Protein AF-A0A535GPI9-F1 (afdb_monomer_lite)

Foldseek 3Di:
DDDDPVNVVVVVVPDDPVQQQQKDWAPAADPVRDTDIDGNVCVVVVVVVVVVVVLVVQQVVCVVVVHHGDDD

Radius of gyration: 16.34 Å; chains: 1; bounding box: 25×46×35 Å

Sequence (72 aa):
MTTRWADVRACLERWTAEDLEVKFQRPRPNAAGERPWRDRRYITWHVAEHDVHHGGEISLTLGMHGRPGLDM

pLDDT: mean 94.43, std 8.9, range [45.16, 98.44]

Structure (mmCIF, N/CA/C/O backbone):
data_AF-A0A535GPI9-F1
#
_entry.id   AF-A0A535GPI9-F1
#
loop_
_atom_site.group_PDB
_atom_site.id
_atom_site.type_symbol
_atom_site.label_atom_id
_atom_site.label_alt_id
_atom_site.label_comp_id
_atom_site.label_asym_id
_atom_site.label_entity_id
_atom_site.label_seq_id
_atom_site.pdbx_PDB_ins_code
_atom_site.Cartn_x
_atom_site.Cartn_y
_atom_site.Cartn_z
_atom_site.occupancy
_atom_site.B_iso_or_equiv
_atom_site.auth_seq_id
_atom_site.auth_comp_id
_atom_site.auth_asym_id
_atom_site.auth_atom_id
_atom_site.pdbx_PDB_model_num
ATOM 1 N N . MET A 1 1 ? 16.351 3.175 9.342 1.00 45.16 1 MET A N 1
ATOM 2 C CA . MET A 1 1 ? 15.251 3.651 10.206 1.00 45.16 1 MET A CA 1
ATOM 3 C C . MET A 1 1 ? 14.304 2.486 10.395 1.00 45.16 1 MET A C 1
ATOM 5 O O . MET A 1 1 ? 13.867 1.936 9.395 1.00 45.16 1 MET A O 1
ATOM 9 N N . THR A 1 2 ? 14.060 2.050 11.627 1.00 52.69 2 THR A N 1
ATOM 10 C CA . THR A 1 2 ? 13.101 0.970 11.890 1.00 52.69 2 THR A CA 1
ATOM 11 C C . THR A 1 2 ? 11.723 1.603 12.011 1.00 52.69 2 THR A C 1
ATOM 13 O O . THR A 1 2 ? 11.426 2.200 13.041 1.00 52.69 2 THR A O 1
ATOM 16 N N . THR A 1 3 ? 10.915 1.535 10.956 1.00 68.19 3 THR A N 1
ATOM 17 C CA . THR A 1 3 ? 9.505 1.932 11.028 1.00 68.19 3 THR A CA 1
ATOM 18 C C . THR A 1 3 ? 8.789 0.953 11.948 1.00 68.19 3 THR A C 1
ATOM 20 O O . THR A 1 3 ? 8.856 -0.256 11.725 1.00 68.19 3 THR A O 1
ATOM 23 N N . ARG A 1 4 ? 8.138 1.446 13.003 1.00 86.25 4 ARG A N 1
ATOM 24 C CA . ARG A 1 4 ? 7.322 0.608 13.886 1.00 86.25 4 ARG A CA 1
ATOM 25 C C . ARG A 1 4 ? 5.862 0.717 13.469 1.00 86.25 4 ARG A C 1
ATOM 27 O O . ARG A 1 4 ? 5.410 1.772 13.034 1.0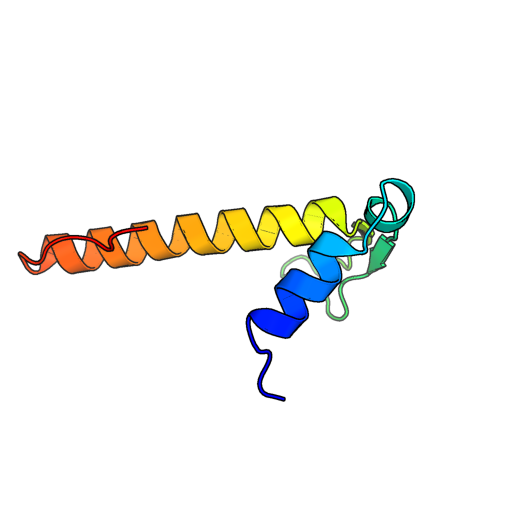0 86.25 4 ARG A O 1
ATOM 34 N N . TRP A 1 5 ? 5.089 -0.341 13.699 1.00 88.56 5 TRP A N 1
ATOM 35 C CA . TRP A 1 5 ? 3.635 -0.309 13.496 1.00 88.56 5 TRP A CA 1
ATOM 36 C C . TRP A 1 5 ? 2.944 0.828 14.258 1.00 88.56 5 TRP A C 1
ATOM 38 O O . TRP A 1 5 ? 1.979 1.405 13.765 1.00 88.56 5 TRP A O 1
ATOM 48 N N . ALA A 1 6 ? 3.476 1.201 15.426 1.00 92.38 6 ALA A N 1
ATOM 49 C CA . ALA A 1 6 ? 2.977 2.332 16.200 1.00 92.38 6 ALA A CA 1
ATOM 50 C C . ALA A 1 6 ? 3.046 3.662 15.426 1.00 92.38 6 ALA A C 1
ATOM 52 O O . ALA A 1 6 ? 2.125 4.467 15.536 1.00 92.38 6 ALA A O 1
ATOM 53 N N . ASP A 1 7 ? 4.086 3.864 14.611 1.00 92.56 7 ASP A N 1
ATOM 54 C CA . ASP A 1 7 ? 4.277 5.091 13.831 1.00 92.56 7 ASP A CA 1
ATOM 55 C C . ASP A 1 7 ? 3.266 5.172 12.678 1.00 92.56 7 ASP A C 1
ATOM 57 O O . ASP A 1 7 ? 2.691 6.230 12.413 1.00 92.56 7 ASP A O 1
ATOM 61 N N . VAL A 1 8 ? 3.008 4.034 12.019 1.00 92.44 8 VAL A N 1
ATOM 62 C CA . VAL A 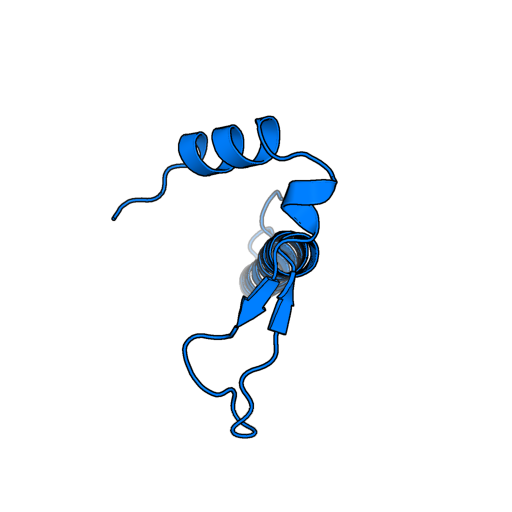1 8 ? 2.005 3.922 10.948 1.00 92.44 8 VAL A CA 1
ATOM 63 C C . VAL A 1 8 ? 0.608 4.174 11.510 1.00 92.44 8 VAL A C 1
ATOM 65 O O . VAL A 1 8 ? -0.124 5.005 10.973 1.00 92.44 8 VAL A O 1
ATOM 68 N N . ARG A 1 9 ? 0.263 3.533 12.635 1.00 94.25 9 ARG A N 1
ATOM 69 C CA . ARG A 1 9 ? -1.022 3.733 13.318 1.00 94.25 9 ARG A CA 1
ATOM 70 C C . ARG A 1 9 ? -1.238 5.195 13.706 1.00 94.25 9 ARG A C 1
ATOM 72 O O . ARG A 1 9 ? -2.270 5.758 13.364 1.00 94.25 9 ARG A O 1
ATOM 79 N N . ALA A 1 10 ? -0.245 5.830 14.328 1.00 96.06 10 ALA A N 1
ATOM 80 C CA . ALA A 1 10 ? -0.340 7.233 14.727 1.00 96.06 10 ALA A CA 1
ATOM 81 C C . ALA A 1 10 ? -0.528 8.190 13.533 1.00 96.06 10 ALA A C 1
ATOM 83 O O . ALA A 1 10 ? -1.075 9.280 13.690 1.00 96.06 10 ALA A O 1
ATOM 84 N N . CYS A 1 11 ? -0.055 7.826 12.336 1.00 95.31 11 CYS A N 1
ATOM 85 C CA . CYS A 1 11 ? -0.343 8.585 11.118 1.00 95.31 11 CYS A CA 1
ATOM 86 C C . CYS A 1 11 ? -1.788 8.391 10.654 1.00 95.31 11 CYS A C 1
ATOM 88 O O . CYS A 1 11 ? -2.470 9.380 10.400 1.00 95.31 11 CYS A O 1
ATOM 90 N N . LEU A 1 12 ? -2.250 7.140 10.581 1.00 94.81 12 LEU A N 1
ATOM 91 C CA . LEU A 1 12 ? -3.608 6.808 10.142 1.00 94.81 12 LEU A CA 1
ATOM 92 C C . LEU A 1 12 ? -4.683 7.407 11.059 1.00 94.81 12 LEU A C 1
ATOM 94 O O . LEU A 1 12 ? -5.695 7.882 10.562 1.00 94.81 12 LEU A O 1
ATOM 98 N N . GLU A 1 13 ? -4.445 7.442 12.372 1.00 97.06 13 GLU A N 1
ATOM 99 C CA . GLU A 1 13 ? -5.354 8.058 13.352 1.00 97.06 13 GLU A CA 1
ATOM 100 C C . GLU A 1 13 ? -5.417 9.591 13.241 1.00 97.06 13 GLU A C 1
ATOM 102 O O . GLU A 1 13 ? -6.392 10.201 13.673 1.00 97.06 13 GLU A O 1
ATOM 107 N N . ARG A 1 14 ? -4.376 10.226 12.686 1.00 97.50 14 ARG A N 1
ATOM 108 C CA . ARG A 1 14 ? -4.261 11.689 12.603 1.00 97.50 14 ARG A CA 1
ATOM 109 C C . ARG A 1 14 ? -4.767 12.262 11.280 1.00 97.50 14 ARG A C 1
ATOM 111 O O . ARG A 1 14 ? -5.224 13.401 11.272 1.00 97.50 14 ARG A O 1
ATOM 118 N N . TRP A 1 15 ? -4.614 11.542 10.168 1.00 97.81 15 TRP A N 1
ATOM 119 C CA . TRP A 1 15 ? -4.890 12.095 8.839 1.00 97.81 15 TRP A CA 1
ATOM 120 C C . TRP A 1 15 ? -6.373 12.392 8.611 1.00 97.81 15 TRP A C 1
ATOM 122 O O . TRP A 1 15 ? -7.234 11.540 8.824 1.00 97.81 15 TRP A O 1
ATOM 132 N N . THR A 1 16 ? -6.653 13.595 8.110 1.00 98.06 16 THR A N 1
ATOM 133 C CA . THR A 1 16 ? -7.991 14.019 7.674 1.00 98.06 16 THR A CA 1
ATOM 134 C C . THR A 1 16 ? -8.271 13.647 6.214 1.00 98.06 16 THR A C 1
ATOM 136 O O . THR A 1 16 ? -7.417 13.121 5.497 1.00 98.06 16 THR A O 1
ATOM 139 N N . ALA A 1 17 ? -9.478 13.954 5.731 1.00 97.44 17 ALA A N 1
ATOM 140 C CA . ALA A 1 17 ? -9.805 13.810 4.316 1.00 97.44 17 ALA A CA 1
ATOM 141 C C . ALA A 1 17 ? -8.924 14.696 3.414 1.00 97.44 17 ALA A C 1
ATOM 143 O O . ALA A 1 17 ? -8.496 14.214 2.365 1.00 97.44 17 ALA A O 1
ATOM 144 N N . GLU A 1 18 ? -8.596 15.933 3.820 1.00 98.38 18 GLU A N 1
ATOM 145 C CA . GLU A 1 18 ? -7.701 16.800 3.036 1.00 98.38 18 GLU A CA 1
ATOM 146 C C . GLU A 1 18 ? -6.271 16.253 3.005 1.00 98.38 18 GLU A C 1
ATOM 148 O O . GLU A 1 18 ? -5.603 16.275 1.970 1.00 98.38 18 GLU A O 1
ATOM 153 N N . ASP A 1 19 ? -5.806 15.689 4.122 1.00 98.25 19 ASP A N 1
ATOM 154 C CA . ASP A 1 19 ? -4.517 15.006 4.176 1.00 98.25 19 ASP A CA 1
ATOM 155 C C . ASP A 1 19 ? -4.423 13.878 3.141 1.00 98.25 19 ASP A C 1
ATOM 157 O O . ASP A 1 19 ? -3.356 13.631 2.571 1.00 98.25 19 ASP A O 1
ATOM 161 N N . LEU A 1 20 ? -5.520 13.171 2.879 1.00 98.00 20 LEU A N 1
ATOM 162 C CA . LEU A 1 20 ? -5.528 12.087 1.903 1.00 98.00 20 LEU A CA 1
ATOM 163 C C . LEU A 1 20 ? -5.335 12.573 0.456 1.00 98.00 20 LEU A C 1
ATOM 165 O O . LEU A 1 20 ? -4.932 11.770 -0.385 1.00 98.00 20 LEU A O 1
ATOM 169 N N . GLU A 1 21 ? -5.556 13.858 0.172 1.00 98.38 21 GLU A N 1
ATOM 170 C CA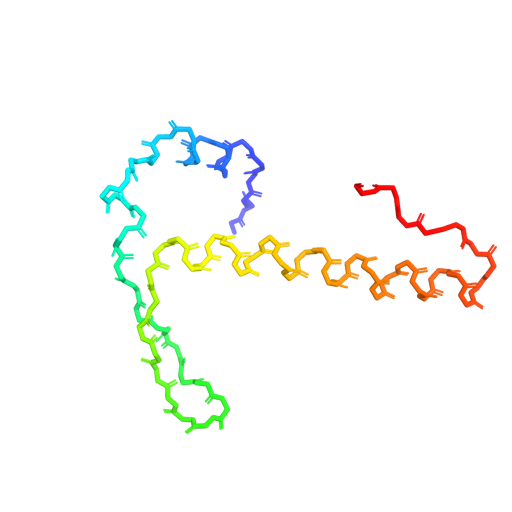 . GLU A 1 21 ? -5.410 14.462 -1.160 1.00 98.38 21 GLU A CA 1
ATOM 171 C C . GLU A 1 21 ? -4.002 15.015 -1.435 1.00 98.38 21 GLU A C 1
ATOM 173 O O . GLU A 1 21 ? -3.682 15.365 -2.576 1.00 98.38 21 GLU A O 1
ATOM 178 N N . VAL A 1 22 ? -3.126 15.065 -0.421 1.00 98.31 22 VAL A N 1
ATOM 179 C CA . VAL A 1 22 ? -1.738 15.529 -0.578 1.00 98.31 22 VAL A CA 1
ATOM 180 C C . VAL A 1 22 ? -1.018 14.671 -1.615 1.00 98.31 22 VAL A C 1
ATOM 182 O O . VAL A 1 22 ? -0.933 13.450 -1.474 1.00 98.31 22 VAL A O 1
ATOM 185 N N . LYS A 1 23 ? -0.470 15.319 -2.649 1.00 98.19 23 LYS A N 1
ATOM 186 C CA . LYS A 1 23 ? 0.173 14.652 -3.786 1.00 98.19 23 LYS A CA 1
ATOM 187 C C . LYS A 1 23 ? 1.681 14.556 -3.619 1.00 98.19 23 LYS A C 1
ATOM 189 O O . LYS A 1 23 ? 2.355 15.521 -3.274 1.00 98.19 23 LYS A O 1
ATOM 194 N N . PHE A 1 24 ? 2.210 13.395 -3.973 1.00 97.62 24 PHE A N 1
ATOM 195 C CA . PHE A 1 24 ? 3.629 13.086 -3.988 1.00 97.62 24 PHE A CA 1
ATOM 196 C C . PHE A 1 24 ? 4.033 12.659 -5.389 1.00 97.62 24 PHE A C 1
ATOM 198 O O . PHE A 1 24 ? 3.337 11.879 -6.044 1.00 97.62 24 PHE A O 1
ATOM 205 N N . GLN A 1 25 ? 5.175 13.156 -5.848 1.00 97.44 25 GLN A N 1
ATOM 206 C CA . GLN A 1 25 ? 5.775 12.674 -7.080 1.00 97.44 25 GLN A CA 1
ATOM 207 C C . GLN A 1 25 ? 6.711 11.516 -6.768 1.00 97.44 25 GLN A C 1
ATOM 209 O O . GLN A 1 25 ? 7.500 11.583 -5.822 1.00 97.44 25 GLN A O 1
ATOM 214 N N . ARG A 1 26 ? 6.686 10.476 -7.606 1.00 93.06 26 ARG A N 1
ATOM 215 C CA . ARG A 1 26 ? 7.655 9.383 -7.494 1.00 93.06 26 ARG A CA 1
ATOM 216 C C . ARG A 1 26 ? 9.090 9.950 -7.488 1.00 93.06 26 ARG A C 1
ATOM 218 O O . ARG A 1 26 ? 9.438 10.744 -8.374 1.00 93.06 26 ARG A O 1
ATOM 225 N N . PRO A 1 27 ? 9.949 9.559 -6.527 1.00 93.19 27 PRO A N 1
ATOM 226 C CA . PRO A 1 27 ? 11.296 10.121 -6.418 1.00 93.19 27 PRO A CA 1
ATOM 227 C C . PRO A 1 27 ? 12.206 9.675 -7.567 1.00 93.19 27 PRO A C 1
ATOM 229 O O . PRO A 1 27 ? 13.146 10.381 -7.916 1.00 93.19 27 PRO A O 1
ATOM 232 N N . ARG A 1 28 ? 11.912 8.522 -8.184 1.00 94.69 28 ARG A N 1
ATOM 233 C CA . ARG A 1 28 ? 12.630 7.980 -9.344 1.00 94.69 28 ARG A CA 1
ATOM 234 C C . ARG A 1 28 ? 11.655 7.594 -10.463 1.00 94.69 28 ARG A C 1
ATOM 236 O O . ARG A 1 28 ? 10.524 7.211 -10.142 1.00 94.69 28 ARG A O 1
ATOM 243 N N . PRO A 1 29 ? 12.071 7.650 -11.740 1.00 95.75 29 PRO A N 1
ATOM 244 C CA . PRO A 1 29 ? 11.265 7.167 -12.860 1.00 95.75 29 PRO A CA 1
ATOM 245 C C . PRO A 1 29 ? 10.829 5.702 -12.706 1.00 95.75 29 PRO A C 1
ATOM 247 O O . PRO A 1 29 ? 11.555 4.897 -12.116 1.00 95.75 29 PRO A O 1
ATOM 250 N N . ASN A 1 30 ? 9.629 5.362 -13.180 1.00 93.38 30 ASN A N 1
ATOM 251 C CA . ASN A 1 30 ? 9.186 3.974 -13.351 1.00 93.38 30 ASN A CA 1
ATOM 252 C C . ASN A 1 30 ? 9.904 3.321 -14.555 1.00 93.38 30 ASN A C 1
ATOM 254 O O . ASN A 1 30 ? 10.753 3.946 -15.191 1.00 93.38 30 ASN A O 1
ATOM 258 N N . ALA A 1 31 ? 9.568 2.067 -14.873 1.00 94.06 31 ALA A N 1
ATOM 259 C CA . ALA A 1 31 ? 10.162 1.350 -16.006 1.00 94.06 31 ALA A CA 1
ATOM 260 C C . ALA A 1 31 ? 9.914 2.036 -17.367 1.00 94.06 31 ALA A C 1
ATOM 262 O O . ALA A 1 31 ? 10.720 1.886 -18.277 1.00 94.06 31 ALA A O 1
ATOM 263 N N . ALA A 1 32 ? 8.843 2.826 -17.484 1.00 96.12 32 ALA A N 1
ATOM 264 C CA . ALA A 1 32 ? 8.519 3.625 -18.665 1.00 96.12 32 ALA A CA 1
ATOM 265 C C . ALA A 1 32 ? 9.177 5.024 -18.663 1.00 96.12 32 ALA A C 1
ATOM 267 O O . ALA A 1 32 ? 8.912 5.832 -19.546 1.00 96.12 32 ALA A O 1
ATOM 268 N N . GLY A 1 33 ? 10.028 5.343 -17.679 1.00 97.25 33 GLY A N 1
ATOM 269 C CA . GLY A 1 33 ? 10.670 6.657 -17.559 1.00 97.25 33 GLY A CA 1
ATOM 270 C C . GLY A 1 33 ? 9.792 7.747 -16.925 1.00 97.25 33 GLY A C 1
ATOM 271 O O . GLY A 1 33 ? 10.215 8.897 -16.818 1.00 97.25 33 GLY A O 1
ATOM 272 N N . GLU A 1 34 ? 8.598 7.412 -16.438 1.00 96.56 34 GLU A N 1
ATOM 273 C CA . GLU A 1 34 ? 7.630 8.375 -15.913 1.00 96.56 34 GLU A CA 1
ATOM 274 C C . GLU A 1 34 ? 7.776 8.592 -14.403 1.00 96.56 34 GLU A C 1
ATOM 276 O O . GLU A 1 34 ? 8.123 7.689 -13.636 1.00 96.56 34 GLU A O 1
ATOM 281 N N . ARG A 1 35 ? 7.417 9.792 -13.938 1.00 96.94 35 ARG A N 1
ATOM 282 C CA . ARG A 1 35 ? 7.342 10.140 -12.510 1.00 96.94 35 ARG A CA 1
ATOM 283 C C . ARG A 1 35 ? 5.920 10.581 -12.149 1.00 96.94 35 ARG A C 1
ATOM 285 O O . ARG A 1 35 ? 5.695 11.781 -11.962 1.00 96.94 35 ARG A O 1
ATOM 292 N N . PRO A 1 36 ? 4.955 9.642 -12.088 1.00 95.75 36 PRO A N 1
ATOM 293 C CA . PRO A 1 36 ? 3.563 9.981 -11.836 1.00 95.75 36 PRO A CA 1
ATOM 294 C C . PRO A 1 36 ? 3.381 10.618 -10.456 1.00 95.75 36 PRO A C 1
ATOM 296 O O . PRO A 1 36 ? 4.078 10.277 -9.494 1.00 95.75 36 PRO A O 1
ATOM 299 N N . TRP A 1 37 ? 2.410 11.524 -10.376 1.00 97.81 37 TRP A N 1
ATOM 300 C CA . TRP A 1 37 ? 1.895 12.046 -9.117 1.00 97.81 37 TRP A CA 1
ATOM 301 C C . TRP A 1 37 ? 0.823 11.106 -8.571 1.00 97.81 37 TRP A C 1
ATOM 303 O O . TRP A 1 37 ? -0.025 10.616 -9.326 1.00 97.81 37 TRP A O 1
ATOM 313 N N . ARG A 1 38 ? 0.865 10.857 -7.263 1.00 97.62 38 ARG A N 1
ATOM 314 C CA . ARG A 1 38 ? -0.128 10.071 -6.527 1.00 97.62 38 ARG A CA 1
ATOM 315 C C . ARG A 1 38 ? -0.477 10.784 -5.237 1.00 97.62 38 ARG A C 1
ATOM 317 O O . ARG A 1 38 ? 0.407 11.352 -4.600 1.00 97.62 38 ARG A O 1
ATOM 324 N N . ASP A 1 39 ? -1.752 10.787 -4.888 1.00 98.25 39 ASP A N 1
ATOM 325 C CA . ASP A 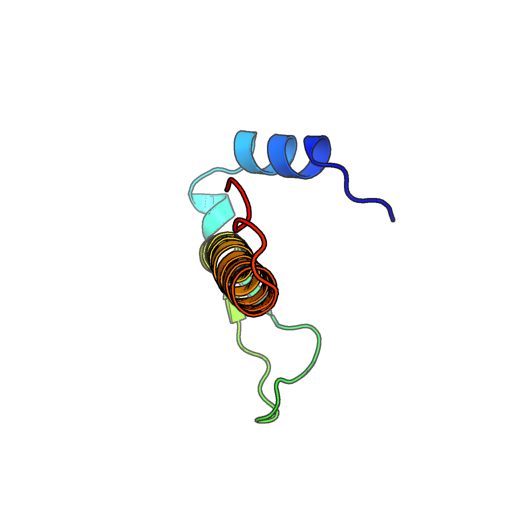1 39 ? -2.174 11.282 -3.588 1.00 98.25 39 ASP A CA 1
ATOM 326 C C . ASP A 1 39 ? -1.869 10.259 -2.486 1.00 98.25 39 ASP A C 1
ATOM 328 O O . ASP A 1 39 ? -1.554 9.088 -2.741 1.00 98.25 39 ASP A O 1
ATOM 332 N N . ARG A 1 40 ? -1.903 10.725 -1.238 1.00 98.00 40 ARG A N 1
ATOM 333 C CA . ARG A 1 40 ? -1.667 9.883 -0.067 1.00 98.00 40 ARG A CA 1
ATOM 334 C C . ARG A 1 40 ? -2.650 8.718 -0.016 1.00 98.00 40 ARG A C 1
ATOM 336 O O . ARG A 1 40 ? -2.228 7.610 0.298 1.00 98.00 40 ARG A O 1
ATOM 343 N N . ARG A 1 41 ? -3.919 8.948 -0.372 1.00 97.75 41 ARG A N 1
ATOM 344 C CA . ARG A 1 41 ? -4.963 7.914 -0.425 1.00 97.75 41 ARG A CA 1
ATOM 345 C C . ARG A 1 41 ? -4.551 6.735 -1.296 1.00 97.75 41 ARG A C 1
ATOM 347 O O . ARG A 1 41 ? -4.572 5.598 -0.831 1.00 97.75 41 ARG A O 1
ATOM 354 N N . TYR A 1 42 ? -4.144 7.014 -2.531 1.00 97.75 42 TYR A N 1
ATOM 355 C CA . TYR A 1 42 ? -3.660 6.016 -3.471 1.00 97.75 42 TYR A CA 1
ATOM 356 C C . TYR A 1 42 ? -2.473 5.261 -2.886 1.00 97.75 42 TYR A C 1
ATOM 358 O O . TYR A 1 42 ? -2.442 4.040 -2.948 1.00 97.75 42 TYR A O 1
ATOM 366 N N . ILE A 1 43 ? -1.496 5.972 -2.313 1.00 96.56 43 ILE A N 1
ATOM 367 C CA . ILE A 1 43 ? -0.282 5.344 -1.776 1.00 96.56 43 ILE A CA 1
ATOM 368 C C . ILE A 1 43 ? -0.628 4.403 -0.619 1.00 96.56 43 ILE A C 1
ATOM 370 O O . ILE A 1 43 ? -0.160 3.268 -0.606 1.00 96.56 43 ILE A O 1
ATOM 374 N N . THR A 1 44 ? -1.461 4.845 0.326 1.00 96.31 44 THR A N 1
ATOM 375 C CA . THR A 1 44 ? -1.898 4.025 1.463 1.00 96.31 44 THR A CA 1
ATOM 376 C C . THR A 1 44 ? -2.642 2.780 0.994 1.00 96.31 44 THR A C 1
ATOM 378 O O . THR A 1 44 ? -2.320 1.681 1.440 1.00 96.31 44 THR A O 1
ATOM 381 N N . TRP A 1 45 ? -3.589 2.931 0.064 1.00 97.06 45 TRP A N 1
ATOM 382 C CA . TRP A 1 45 ? -4.334 1.794 -0.473 1.00 97.06 45 TRP A CA 1
ATOM 383 C C . TRP A 1 45 ? -3.438 0.8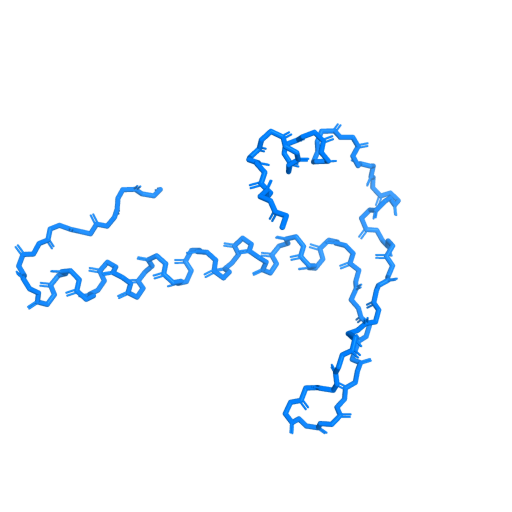31 -1.253 1.00 97.06 45 TRP A C 1
ATOM 385 O O . TRP A 1 45 ? -3.514 -0.375 -1.057 1.00 97.06 45 TRP A O 1
ATOM 395 N N . HIS A 1 46 ? -2.538 1.359 -2.079 1.00 96.31 46 HIS A N 1
ATOM 396 C CA . HIS A 1 46 ? -1.623 0.550 -2.872 1.00 96.31 46 HIS A CA 1
ATOM 397 C C . HIS A 1 46 ? -0.673 -0.284 -2.001 1.00 96.31 46 HIS A C 1
ATOM 399 O O . HIS A 1 46 ? -0.380 -1.423 -2.339 1.00 96.31 46 HIS A O 1
ATOM 405 N N . VAL A 1 47 ? -0.212 0.246 -0.861 1.00 95.12 47 VAL A N 1
ATOM 406 C CA . VAL A 1 47 ? 0.604 -0.532 0.089 1.00 95.12 47 VAL A CA 1
ATOM 407 C C . VAL A 1 47 ? -0.211 -1.659 0.728 1.00 95.12 47 VAL A C 1
ATOM 409 O O . VAL A 1 47 ? 0.303 -2.766 0.846 1.00 95.12 47 VAL A O 1
ATOM 412 N N . ALA A 1 48 ? -1.472 -1.408 1.097 1.00 94.75 48 ALA A N 1
ATOM 413 C CA . ALA A 1 48 ? -2.352 -2.444 1.641 1.00 94.75 48 ALA A CA 1
ATOM 414 C C . ALA A 1 48 ? -2.658 -3.543 0.606 1.00 94.75 48 ALA A C 1
ATOM 416 O O . ALA A 1 48 ? -2.564 -4.728 0.914 1.00 94.75 48 ALA A O 1
ATOM 417 N N . GLU A 1 49 ? -2.956 -3.159 -0.637 1.00 97.81 49 GLU A N 1
ATOM 418 C CA . GLU A 1 49 ? -3.139 -4.087 -1.761 1.00 97.81 49 GLU A CA 1
ATOM 419 C C . GLU A 1 49 ? -1.891 -4.954 -1.984 1.00 97.81 49 GLU A C 1
ATOM 421 O O . GLU A 1 49 ? -1.990 -6.170 -2.133 1.00 97.81 49 GLU A O 1
ATOM 426 N N . HIS A 1 50 ? -0.712 -4.332 -1.977 1.00 96.50 50 HIS A N 1
ATOM 427 C CA . HIS A 1 50 ? 0.566 -5.005 -2.191 1.00 96.50 50 HIS A CA 1
ATOM 428 C C . HIS A 1 50 ? 0.895 -6.020 -1.084 1.00 96.50 50 HIS A C 1
ATOM 430 O O . HIS A 1 50 ? 1.433 -7.088 -1.375 1.00 96.50 50 HIS A O 1
ATOM 436 N N . ASP A 1 51 ? 0.555 -5.716 0.172 1.00 95.19 51 ASP A N 1
ATOM 437 C CA . ASP A 1 51 ? 0.730 -6.634 1.305 1.00 95.19 51 ASP A CA 1
ATOM 438 C C . ASP A 1 51 ? -0.166 -7.876 1.166 1.00 95.19 51 ASP A C 1
ATOM 440 O O . ASP A 1 51 ? 0.315 -9.008 1.248 1.00 95.19 51 ASP A O 1
ATOM 444 N N . VAL A 1 52 ? -1.446 -7.677 0.819 1.00 96.81 52 VAL A N 1
ATOM 445 C CA . VAL A 1 52 ? -2.387 -8.778 0.545 1.00 96.81 52 VAL A CA 1
ATOM 446 C C . VAL A 1 52 ? -1.920 -9.629 -0.639 1.00 96.81 52 VAL A C 1
ATOM 448 O O . VAL A 1 52 ? -1.932 -10.859 -0.561 1.00 96.81 52 VAL A O 1
ATOM 451 N N . HIS A 1 53 ? -1.478 -8.990 -1.726 1.00 97.50 53 HIS A N 1
ATOM 452 C CA . HIS A 1 53 ? -0.983 -9.675 -2.919 1.00 97.50 53 HIS A CA 1
ATOM 453 C C . HIS A 1 53 ? 0.201 -10.597 -2.600 1.00 97.50 53 HIS A C 1
ATOM 455 O O . HIS A 1 53 ? 0.148 -11.793 -2.895 1.00 97.50 53 HIS A O 1
ATOM 461 N N . HIS A 1 54 ? 1.238 -10.074 -1.941 1.00 97.56 54 HIS A N 1
ATOM 462 C CA . HIS A 1 54 ? 2.407 -10.877 -1.586 1.00 97.56 54 HIS A CA 1
ATOM 463 C C . HIS A 1 54 ? 2.114 -11.923 -0.515 1.00 97.56 54 HIS A C 1
ATOM 465 O O . HIS A 1 54 ? 2.663 -13.022 -0.578 1.00 97.56 54 HIS A O 1
ATOM 471 N N . GLY A 1 55 ? 1.223 -11.644 0.438 1.00 97.44 55 GLY A N 1
ATOM 472 C CA . GLY A 1 55 ? 0.778 -12.672 1.375 1.00 97.44 55 GLY A CA 1
ATOM 473 C C . GLY A 1 55 ? 0.066 -13.835 0.673 1.00 97.44 55 GLY A C 1
ATOM 474 O O . GLY A 1 55 ? 0.239 -14.993 1.065 1.00 97.44 55 GLY A O 1
ATOM 475 N N . GLY A 1 56 ? -0.642 -13.556 -0.426 1.00 97.38 56 GLY A N 1
ATOM 476 C CA . GLY A 1 56 ? -1.178 -14.567 -1.338 1.00 97.38 56 GLY A CA 1
ATOM 477 C C . GLY A 1 56 ? -0.088 -15.397 -2.027 1.00 97.38 56 GLY A C 1
ATOM 478 O O . GLY A 1 56 ? -0.143 -16.626 -1.988 1.00 97.38 56 GLY A O 1
ATOM 479 N N . GLU A 1 57 ? 0.933 -14.757 -2.604 1.00 98.38 57 GLU A N 1
ATOM 480 C CA . GLU A 1 57 ? 2.068 -15.452 -3.243 1.00 98.38 57 GLU A CA 1
ATOM 481 C C . GLU A 1 57 ? 2.850 -16.336 -2.256 1.00 98.38 57 GLU A C 1
ATOM 483 O O . GLU A 1 57 ? 3.229 -17.471 -2.573 1.00 98.38 57 GLU A O 1
ATOM 488 N N . ILE A 1 58 ? 3.051 -15.849 -1.028 1.00 98.25 58 ILE A N 1
ATOM 489 C CA . ILE A 1 58 ? 3.692 -16.611 0.047 1.00 98.25 58 ILE A CA 1
ATOM 490 C C . ILE A 1 58 ? 2.823 -17.809 0.432 1.00 98.25 58 ILE A C 1
ATOM 492 O O . ILE A 1 58 ? 3.327 -18.928 0.522 1.00 98.25 58 ILE A O 1
ATOM 496 N N . SER A 1 59 ? 1.517 -17.605 0.616 1.00 98.19 59 SER A N 1
ATOM 497 C CA . SER A 1 59 ? 0.582 -18.682 0.957 1.00 98.19 59 SER A CA 1
ATOM 498 C C . SER A 1 59 ? 0.519 -19.756 -0.129 1.00 98.19 59 SER A C 1
ATOM 500 O O . SER A 1 59 ? 0.506 -20.946 0.185 1.00 98.19 59 SER A O 1
ATOM 502 N N . LEU A 1 60 ? 0.559 -19.357 -1.404 1.00 98.19 60 LEU A N 1
ATOM 503 C CA . LEU A 1 60 ? 0.646 -20.282 -2.533 1.00 98.19 60 LEU A CA 1
ATOM 504 C C . LEU A 1 60 ? 1.932 -21.115 -2.470 1.00 98.19 60 LEU A C 1
ATOM 506 O O . LEU A 1 60 ? 1.885 -22.340 -2.581 1.00 98.19 60 LEU A O 1
ATOM 510 N N . THR A 1 61 ? 3.070 -20.459 -2.235 1.00 98.44 61 THR A N 1
ATOM 511 C CA . THR A 1 61 ? 4.372 -21.127 -2.102 1.00 98.44 61 THR A CA 1
ATOM 512 C C . THR A 1 61 ? 4.374 -22.116 -0.933 1.00 98.44 61 THR A C 1
ATOM 514 O O . THR A 1 61 ? 4.832 -23.248 -1.077 1.00 98.44 61 THR A O 1
ATOM 517 N N . LEU A 1 62 ? 3.807 -21.740 0.218 1.00 98.44 62 LEU A N 1
ATOM 518 C CA . LEU A 1 62 ? 3.644 -22.633 1.370 1.00 98.44 62 LEU A CA 1
ATOM 519 C C . LEU A 1 62 ? 2.791 -23.860 1.020 1.00 98.44 62 LEU A C 1
ATOM 521 O O . LEU A 1 62 ? 3.187 -24.990 1.327 1.00 98.44 62 LEU A O 1
ATOM 525 N N . GLY A 1 63 ? 1.682 -23.655 0.307 1.00 98.06 63 GLY A N 1
ATOM 526 C CA . GLY A 1 63 ? 0.815 -24.728 -0.176 1.00 98.06 63 GLY A CA 1
ATOM 527 C C . GLY A 1 63 ? 1.539 -25.719 -1.093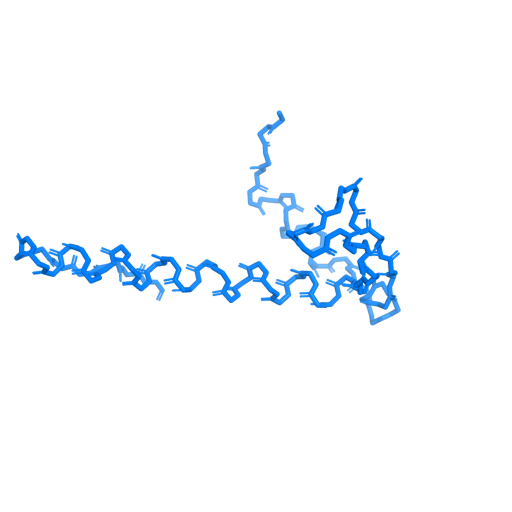 1.00 98.06 63 GLY A C 1
ATOM 528 O O . GLY A 1 63 ? 1.384 -26.929 -0.928 1.00 98.06 63 GLY A O 1
ATOM 529 N N . MET A 1 64 ? 2.411 -25.236 -1.988 1.00 98.38 64 MET A N 1
ATOM 530 C CA . MET A 1 64 ? 3.255 -26.094 -2.840 1.00 98.38 64 MET A CA 1
ATOM 531 C C . MET A 1 64 ? 4.200 -27.004 -2.034 1.00 98.38 64 MET A C 1
ATOM 533 O O . MET A 1 64 ? 4.611 -28.054 -2.524 1.00 98.38 64 MET A O 1
ATOM 537 N N . HIS A 1 65 ? 4.513 -26.638 -0.789 1.00 98.19 65 HIS A N 1
ATOM 538 C CA . HIS A 1 65 ? 5.330 -27.425 0.137 1.00 98.19 65 HIS A CA 1
ATOM 539 C C . HIS A 1 65 ? 4.509 -28.185 1.195 1.00 98.19 65 HIS A C 1
ATOM 541 O O . HIS A 1 65 ? 5.073 -28.662 2.183 1.00 98.19 65 HIS A O 1
ATOM 547 N N . GLY A 1 66 ? 3.187 -28.300 1.019 1.00 98.12 66 GLY A N 1
ATOM 548 C CA . GLY A 1 66 ? 2.300 -28.997 1.956 1.00 98.12 66 GLY A CA 1
ATOM 549 C C . GLY A 1 66 ? 2.164 -28.301 3.316 1.00 98.12 66 GLY A C 1
ATOM 550 O O . GLY A 1 66 ? 1.850 -28.954 4.312 1.00 98.12 66 GLY A O 1
ATOM 551 N N . ARG A 1 67 ? 2.441 -26.993 3.385 1.00 98.38 67 ARG A N 1
ATOM 552 C CA . ARG A 1 67 ? 2.282 -26.161 4.587 1.00 98.38 67 ARG A CA 1
ATOM 553 C C . ARG A 1 67 ? 0.993 -25.332 4.488 1.00 98.38 67 ARG A C 1
ATOM 555 O O . ARG A 1 67 ? 0.599 -24.974 3.379 1.00 98.38 67 ARG A O 1
ATOM 562 N N . PRO A 1 68 ? 0.337 -25.007 5.618 1.00 97.50 68 PRO A N 1
ATOM 563 C CA . PRO A 1 68 ? -0.774 -24.059 5.612 1.00 97.50 68 PRO A CA 1
ATOM 564 C C . PRO A 1 68 ? -0.304 -22.673 5.145 1.00 97.50 68 PRO A C 1
ATOM 566 O O . PRO A 1 68 ? 0.858 -22.313 5.343 1.00 97.50 68 PRO A O 1
ATOM 569 N N . GLY A 1 69 ? -1.213 -21.913 4.529 1.00 96.81 69 GLY A N 1
ATOM 570 C CA . GLY A 1 69 ? -0.980 -20.516 4.159 1.00 96.81 69 GLY A CA 1
ATOM 571 C C . GLY A 1 69 ? -0.851 -19.597 5.376 1.00 96.81 69 GLY A C 1
ATOM 572 O O . GLY A 1 69 ? -1.018 -20.031 6.518 1.00 96.81 69 GLY A O 1
ATOM 573 N N . LEU A 1 70 ? -0.545 -18.324 5.120 1.00 95.62 70 LEU A N 1
ATOM 574 C CA . LEU A 1 70 ? -0.519 -17.306 6.168 1.00 95.62 70 LEU A CA 1
ATOM 575 C C . LEU A 1 70 ? -1.934 -17.069 6.714 1.00 95.62 70 LEU A C 1
ATOM 577 O O . LEU A 1 70 ? -2.904 -17.089 5.958 1.00 95.62 70 LEU A O 1
ATOM 581 N N . ASP A 1 71 ? -2.025 -16.825 8.019 1.00 90.81 71 ASP A N 1
ATOM 582 C CA . ASP A 1 71 ? -3.230 -16.303 8.668 1.00 90.81 71 ASP A CA 1
ATOM 583 C C . ASP A 1 71 ? -3.153 -14.774 8.604 1.00 90.81 71 ASP A C 1
ATOM 585 O O . ASP A 1 71 ? -2.283 -14.179 9.249 1.00 90.81 71 ASP A O 1
ATOM 589 N N . MET A 1 72 ? -3.957 -14.172 7.723 1.00 80.12 72 MET A N 1
ATOM 590 C CA . MET A 1 72 ? -3.903 -12.747 7.361 1.00 80.12 72 MET A CA 1
ATOM 591 C C . MET A 1 72 ? -5.204 -12.029 7.693 1.00 80.12 72 MET A C 1
ATOM 593 O O . MET A 1 72 ? -6.278 -12.602 7.400 1.00 80.12 72 MET A O 1
#

Secondary structure (DSSP, 8-state):
----HHHHHHHHTT--TTGGG-EEE-SS--TTS---EEEHHHHHHHHHHHHHHHHHHHHHHHHHTT------